Protein AF-A0A821W6Z2-F1 (afdb_monomer_lite)

Secondary structure (DSSP, 8-state):
-HHHHHHHHHHHHHHHHS-HHHHHHHHHHHHHHHTHHHHHHHHHHHHHHHHHHHHTT---TT-BSSSSSBHHHHHHHHHHHHHHHHHHHT--B-HHHHHHHHIIIII-TT--HHHHHHHHHHHHHTGGGB-HHHHHHHHHHTGGG--GGGG-TTGGGG---

Sequence (161 aa):
VPAIKHLHELLLHDATNTVKFFKADLISLVVNKHDVISVLIQSLSTYQLDVWNKTHGHVTIETSVDDRFTYEESIKIHLDLLSLLLKKGCFYLVLKRSEELWDLLITNEKASFLNRELGFTWFITCVEDVNRDSQIALFEKRISKLDLINLSPKGSNYRLN

Foldseek 3Di:
DVVLLVVLVVLVVVVVPDDLPVQLVVLLCCCVVPVVLVVLLVVLLVVLVQQCVVCVLPADQQRDDPVPDGNLRSLVSSLSSSLSSLVSNVAADELVSLVSLCCRQDVPPSHDLSSNVVSVVSCVVCVVSHDPVSSVCCCVPPVVPDPVCVNDPVSVVPPDD

Structure (mmCIF, N/CA/C/O backbone):
data_AF-A0A821W6Z2-F1
#
_entry.id   AF-A0A821W6Z2-F1
#
loop_
_atom_site.group_PDB
_atom_site.id
_atom_site.type_symbol
_atom_site.label_atom_id
_atom_site.label_alt_id
_atom_site.label_comp_id
_atom_site.label_asym_id
_atom_site.label_entity_id
_atom_site.label_seq_id
_atom_site.pdbx_PDB_ins_code
_atom_site.Cartn_x
_atom_site.Cartn_y
_atom_site.Cartn_z
_atom_site.occupancy
_atom_site.B_iso_or_equiv
_atom_site.auth_seq_id
_atom_site.auth_comp_id
_atom_site.auth_asym_id
_atom_site.auth_atom_id
_atom_site.pdbx_PDB_model_num
ATOM 1 N N . VAL A 1 1 ? -1.254 -14.423 -4.790 1.00 78.31 1 VAL A N 1
ATOM 2 C CA . VAL A 1 1 ? -2.358 -13.619 -5.376 1.00 78.31 1 VAL A CA 1
ATOM 3 C C . VAL A 1 1 ? -3.714 -14.342 -5.373 1.00 78.31 1 VAL A C 1
ATOM 5 O O . VAL A 1 1 ? -4.652 -13.754 -4.846 1.00 78.31 1 VAL A O 1
ATOM 8 N N . PRO A 1 2 ? -3.864 -15.606 -5.832 1.00 81.38 2 PRO A N 1
ATOM 9 C CA . PRO A 1 2 ? -5.183 -16.262 -5.910 1.00 81.38 2 PRO A CA 1
ATOM 10 C C . PRO A 1 2 ? -5.954 -16.342 -4.582 1.00 81.38 2 PRO A C 1
ATOM 12 O O . PRO A 1 2 ? -7.133 -16.009 -4.539 1.00 81.38 2 PRO A O 1
ATOM 15 N N . ALA A 1 3 ? -5.287 -16.710 -3.482 1.00 81.25 3 ALA A N 1
ATOM 16 C CA . ALA A 1 3 ? -5.912 -16.765 -2.155 1.00 81.25 3 ALA A CA 1
ATOM 17 C C . ALA A 1 3 ? -6.387 -15.386 -1.656 1.00 81.25 3 ALA A C 1
ATOM 19 O O . ALA A 1 3 ? -7.415 -15.286 -0.997 1.00 81.25 3 ALA A O 1
ATOM 20 N N . ILE A 1 4 ? -5.664 -14.320 -2.012 1.00 81.50 4 ILE A N 1
ATOM 21 C CA . ILE A 1 4 ? -5.985 -12.935 -1.635 1.00 81.50 4 ILE A CA 1
ATOM 22 C C . ILE A 1 4 ? -7.204 -12.454 -2.414 1.00 81.50 4 ILE A C 1
ATOM 24 O O . ILE A 1 4 ? -8.129 -11.909 -1.820 1.00 81.50 4 ILE A O 1
ATOM 28 N N . LYS A 1 5 ? -7.246 -12.729 -3.723 1.00 80.81 5 LYS A N 1
ATOM 29 C CA . LYS A 1 5 ? -8.424 -12.457 -4.550 1.00 80.81 5 LYS A CA 1
ATOM 30 C C . LYS A 1 5 ? -9.647 -13.220 -4.042 1.00 80.81 5 LYS A C 1
ATOM 32 O O . LYS A 1 5 ? -10.700 -12.620 -3.877 1.00 80.81 5 LYS A O 1
ATOM 37 N N . HIS A 1 6 ? -9.495 -14.504 -3.724 1.00 81.31 6 HIS A N 1
ATOM 38 C CA . HIS A 1 6 ? -10.593 -15.309 -3.195 1.00 81.31 6 HIS A CA 1
ATOM 39 C C . HIS A 1 6 ? -11.104 -14.778 -1.850 1.00 81.31 6 HIS A C 1
ATOM 41 O O . HIS A 1 6 ? -12.308 -14.656 -1.651 1.00 81.31 6 HIS A O 1
ATOM 47 N N . LEU A 1 7 ? -10.200 -14.392 -0.943 1.00 80.75 7 LEU A N 1
ATOM 48 C CA . LEU A 1 7 ? -10.569 -13.754 0.319 1.00 80.75 7 LEU A CA 1
ATOM 49 C C . LEU A 1 7 ? -11.308 -12.427 0.088 1.00 80.75 7 LEU A C 1
ATOM 51 O O . LEU A 1 7 ? -12.327 -12.175 0.726 1.00 80.75 7 LEU A O 1
ATOM 55 N N . HIS A 1 8 ? -10.829 -11.598 -0.840 1.00 80.94 8 HIS A N 1
ATOM 56 C CA . HIS A 1 8 ? -11.492 -10.353 -1.222 1.00 80.94 8 HIS A CA 1
ATOM 57 C C . HIS A 1 8 ? -12.910 -10.598 -1.758 1.00 80.94 8 HIS A C 1
ATOM 59 O O . HIS A 1 8 ? -13.860 -9.968 -1.297 1.00 80.94 8 HIS A O 1
ATOM 65 N N . GLU A 1 9 ? -13.073 -11.559 -2.668 1.00 81.31 9 GLU A N 1
ATOM 66 C CA . GLU A 1 9 ? -14.367 -11.942 -3.242 1.00 81.31 9 GLU A CA 1
ATOM 67 C C . GLU A 1 9 ? -15.327 -12.515 -2.194 1.00 81.31 9 GLU A C 1
ATOM 69 O O . GLU A 1 9 ? -16.492 -12.125 -2.175 1.00 81.31 9 GLU A O 1
ATOM 74 N N . LEU A 1 10 ? -14.853 -13.368 -1.280 1.00 78.75 10 LEU A N 1
ATOM 75 C CA . LEU A 1 10 ? -15.658 -13.882 -0.167 1.00 78.75 10 LEU A CA 1
ATOM 76 C C . LEU A 1 10 ? -16.151 -12.745 0.733 1.00 78.75 10 LEU A C 1
ATOM 78 O O . LEU A 1 10 ? -17.343 -12.651 1.019 1.00 78.75 10 LEU A O 1
ATOM 82 N N . LEU A 1 11 ? -15.261 -11.828 1.123 1.00 76.06 11 LEU A N 1
ATOM 83 C CA . LEU A 1 11 ? -15.618 -10.686 1.968 1.00 76.06 11 LEU A CA 1
ATOM 84 C C . LEU A 1 11 ? -16.560 -9.698 1.260 1.00 76.06 11 LEU A C 1
ATOM 86 O O . LEU A 1 11 ? -17.335 -9.000 1.927 1.00 76.06 11 LEU A O 1
ATOM 90 N N . LEU A 1 12 ? -16.505 -9.602 -0.071 1.00 73.69 12 LEU A N 1
ATOM 91 C CA . LEU A 1 12 ? -17.454 -8.835 -0.881 1.00 73.69 12 LEU A CA 1
ATOM 92 C C . LEU A 1 12 ? -18.808 -9.541 -1.009 1.00 73.69 12 LEU A C 1
ATOM 94 O O . LEU A 1 12 ? -19.832 -8.897 -0.796 1.00 73.69 12 LEU A O 1
ATOM 98 N N . HIS A 1 13 ? -18.830 -10.839 -1.314 1.00 67.44 13 HIS A N 1
ATOM 99 C CA . HIS A 1 13 ? -20.058 -11.611 -1.507 1.00 67.44 13 HIS A CA 1
ATOM 100 C C . HIS A 1 13 ? -20.833 -11.792 -0.200 1.00 67.44 13 HIS A C 1
ATOM 102 O O . HIS A 1 13 ? -22.048 -11.617 -0.170 1.00 67.44 13 HIS A O 1
ATOM 108 N N . ASP A 1 14 ? -20.151 -12.028 0.921 1.00 58.47 14 ASP A N 1
ATOM 109 C CA . ASP A 1 14 ? -20.821 -12.068 2.220 1.00 58.47 14 ASP A CA 1
ATOM 110 C C . ASP A 1 14 ? -21.476 -10.728 2.553 1.00 58.47 14 ASP A C 1
ATOM 112 O O . ASP A 1 14 ? -22.477 -10.706 3.267 1.00 58.47 14 ASP A O 1
ATOM 116 N N . ALA A 1 15 ? -20.997 -9.600 2.007 1.00 52.91 15 ALA A N 1
ATOM 117 C CA . ALA A 1 15 ? -21.549 -8.269 2.261 1.00 52.91 15 ALA A CA 1
ATOM 118 C C . ALA A 1 15 ? -23.050 -8.165 1.954 1.00 52.91 15 ALA A C 1
ATOM 120 O O . ALA A 1 15 ? -23.741 -7.444 2.677 1.00 52.91 15 ALA A O 1
ATOM 121 N N . THR A 1 16 ? -23.552 -8.913 0.970 1.00 56.38 16 THR A N 1
ATOM 122 C CA . THR A 1 16 ? -24.943 -8.837 0.508 1.00 56.38 16 THR A CA 1
ATOM 123 C C . THR A 1 16 ? -25.918 -9.707 1.312 1.00 56.38 16 THR A C 1
ATOM 125 O O . THR A 1 16 ? -27.103 -9.392 1.311 1.00 56.38 16 THR A O 1
ATOM 128 N N . ASN A 1 17 ? -25.459 -10.723 2.066 1.00 52.66 17 ASN A N 1
ATOM 129 C CA . ASN A 1 17 ? -26.344 -11.791 2.579 1.00 52.66 17 ASN A CA 1
ATOM 130 C C . ASN A 1 17 ? -26.361 -12.042 4.110 1.00 52.66 17 ASN A C 1
ATOM 132 O O . ASN A 1 17 ? -26.988 -12.996 4.562 1.00 52.66 17 ASN A O 1
ATOM 136 N N . THR A 1 18 ? -25.743 -11.203 4.952 1.00 52.12 18 THR A N 1
ATOM 137 C CA . THR A 1 18 ? -25.690 -11.445 6.423 1.00 52.12 18 THR A CA 1
ATOM 138 C C . THR A 1 18 ? -25.798 -10.179 7.280 1.00 52.12 18 THR A C 1
ATOM 140 O O . THR A 1 18 ? -25.333 -9.104 6.892 1.00 52.12 18 THR A O 1
ATOM 143 N N . VAL A 1 19 ? -26.398 -10.322 8.468 1.00 56.31 19 VAL A N 1
ATOM 144 C CA . VAL A 1 19 ? -26.639 -9.277 9.483 1.00 56.31 19 VAL A CA 1
ATOM 145 C C . VAL A 1 19 ? -25.358 -8.480 9.772 1.00 56.31 19 VAL A C 1
ATOM 147 O O . VAL A 1 19 ? -24.349 -9.044 10.188 1.00 56.31 19 VAL A O 1
ATOM 150 N N . LYS A 1 20 ? -25.397 -7.155 9.557 1.00 57.06 20 LYS A N 1
ATOM 151 C CA . LYS A 1 20 ? -24.234 -6.241 9.621 1.00 57.06 20 LYS A CA 1
ATOM 152 C C . LYS A 1 20 ? -23.416 -6.331 10.921 1.00 57.06 20 LYS A C 1
ATOM 154 O O . LYS A 1 20 ? -22.206 -6.142 10.867 1.00 57.06 20 LYS A O 1
ATOM 159 N N . PHE A 1 21 ? -24.054 -6.638 12.053 1.00 52.50 21 PHE A N 1
ATOM 160 C CA . PHE A 1 21 ? -23.423 -6.648 13.379 1.00 52.50 21 PHE A CA 1
ATOM 161 C C . PHE A 1 21 ? -22.346 -7.741 13.529 1.00 52.50 21 PHE A C 1
ATOM 163 O O . PHE A 1 21 ? -21.231 -7.448 13.935 1.00 52.50 21 PHE A O 1
ATOM 170 N N . PHE A 1 22 ? -22.608 -8.970 13.070 1.00 58.75 22 PHE A N 1
ATOM 171 C CA . PHE A 1 22 ? -21.640 -10.075 13.171 1.00 58.75 22 PHE A CA 1
ATOM 172 C C . PHE A 1 22 ? -20.416 -9.920 12.251 1.00 58.75 22 PHE A C 1
ATOM 174 O O . PHE A 1 22 ? -19.369 -10.512 12.499 1.00 58.75 22 PHE A O 1
ATOM 181 N N . LYS A 1 23 ? -20.530 -9.127 11.178 1.00 61.78 23 LYS A N 1
ATOM 182 C CA . LYS A 1 23 ? -19.457 -8.948 10.186 1.00 61.78 23 LYS A CA 1
ATOM 183 C C . LYS A 1 23 ? -18.331 -8.057 10.682 1.00 61.78 23 LYS A C 1
ATOM 185 O O . LYS A 1 23 ? -17.169 -8.392 10.464 1.00 61.78 23 LYS A O 1
ATOM 190 N N . ALA A 1 24 ? -18.678 -6.938 11.316 1.00 63.19 24 ALA A N 1
ATOM 191 C CA . ALA A 1 24 ? -17.690 -6.038 11.900 1.00 63.19 24 ALA A CA 1
ATOM 192 C C . ALA A 1 24 ? -16.883 -6.776 12.975 1.00 63.19 24 ALA A C 1
ATOM 194 O O . ALA A 1 24 ? -15.660 -6.702 12.970 1.00 63.19 24 ALA A O 1
ATOM 195 N N . ASP A 1 25 ? -17.549 -7.593 13.797 1.00 68.38 25 ASP A N 1
ATOM 196 C CA . ASP A 1 25 ? -16.899 -8.411 14.822 1.00 68.38 25 ASP A CA 1
ATOM 197 C C . ASP A 1 25 ? -15.997 -9.502 14.232 1.00 68.38 25 ASP A C 1
ATOM 199 O O . ASP A 1 25 ? -14.906 -9.729 14.748 1.00 68.38 25 ASP A O 1
ATOM 203 N N . LEU A 1 26 ? -16.394 -10.156 13.134 1.00 68.62 26 LEU A N 1
ATOM 204 C CA . LEU A 1 26 ? -15.581 -11.201 12.504 1.00 68.62 26 LEU A CA 1
ATOM 205 C C . LEU A 1 26 ? -14.360 -10.629 11.777 1.00 68.62 26 LEU A C 1
ATOM 207 O O . LEU A 1 26 ? -13.254 -11.136 11.948 1.00 68.62 26 LEU A O 1
ATOM 211 N N . ILE A 1 27 ? -14.529 -9.546 11.013 1.00 70.94 27 ILE A N 1
ATOM 212 C CA . ILE A 1 27 ? -13.401 -8.831 10.400 1.00 70.94 27 ILE A CA 1
ATOM 213 C C . ILE A 1 27 ? -12.501 -8.271 11.498 1.00 70.94 27 ILE A C 1
ATOM 215 O O . ILE A 1 27 ? -11.280 -8.376 11.398 1.00 70.94 27 ILE A O 1
ATOM 219 N N . SER A 1 28 ? -13.091 -7.761 12.581 1.00 70.06 28 SER A N 1
ATOM 220 C CA . SER A 1 28 ? -12.336 -7.266 13.721 1.00 70.06 28 SER A CA 1
ATOM 221 C C . SER A 1 28 ? -11.513 -8.351 14.400 1.00 70.06 28 SER A C 1
ATOM 223 O O . SER A 1 28 ? -10.323 -8.170 14.658 1.00 70.06 28 SER A O 1
ATOM 225 N N . LEU A 1 29 ? -12.112 -9.521 14.608 1.00 68.56 29 LEU A N 1
ATOM 226 C CA . LEU A 1 29 ? -11.450 -10.697 15.150 1.00 68.56 29 LEU A CA 1
ATOM 227 C C . LEU A 1 29 ? -10.288 -11.148 14.261 1.00 68.56 29 LEU A C 1
ATOM 229 O O . LEU A 1 29 ? -9.200 -11.414 14.766 1.00 68.56 29 LEU A O 1
ATOM 233 N N . VAL A 1 30 ? -10.515 -11.215 12.949 1.00 67.69 30 VAL A N 1
ATOM 234 C CA . VAL A 1 30 ? -9.530 -11.669 11.964 1.00 67.69 30 VAL A CA 1
ATOM 235 C C . VAL A 1 30 ? -8.357 -10.694 11.875 1.00 67.69 30 VAL A C 1
ATOM 237 O O . VAL A 1 30 ? -7.208 -11.116 11.986 1.00 67.69 30 VAL A O 1
ATOM 240 N N . VAL A 1 31 ? -8.619 -9.392 11.759 1.00 69.19 31 VAL A N 1
ATOM 241 C CA . VAL A 1 31 ? -7.569 -8.368 11.670 1.00 69.19 31 VAL A CA 1
ATOM 242 C C . VAL A 1 31 ? -6.772 -8.269 12.974 1.00 69.19 31 VAL A C 1
ATOM 244 O O . VAL A 1 31 ? -5.543 -8.282 12.920 1.00 69.19 31 VAL A O 1
ATOM 247 N N . ASN A 1 32 ? -7.438 -8.234 14.136 1.00 68.75 32 ASN A N 1
ATOM 248 C CA . ASN A 1 32 ? -6.765 -8.035 15.425 1.00 68.75 32 ASN A CA 1
ATOM 249 C C . ASN A 1 32 ? -6.034 -9.281 15.937 1.00 68.75 32 ASN A C 1
ATOM 251 O O . ASN A 1 32 ? -4.948 -9.152 16.497 1.00 68.75 32 ASN A O 1
ATOM 255 N N . LYS A 1 33 ? -6.602 -10.488 15.789 1.00 62.44 33 LYS A N 1
ATOM 256 C CA . LYS A 1 33 ? -5.958 -11.708 16.313 1.00 62.44 33 LYS A CA 1
ATOM 257 C C . LYS A 1 33 ? -4.853 -12.246 15.415 1.00 62.44 33 LYS A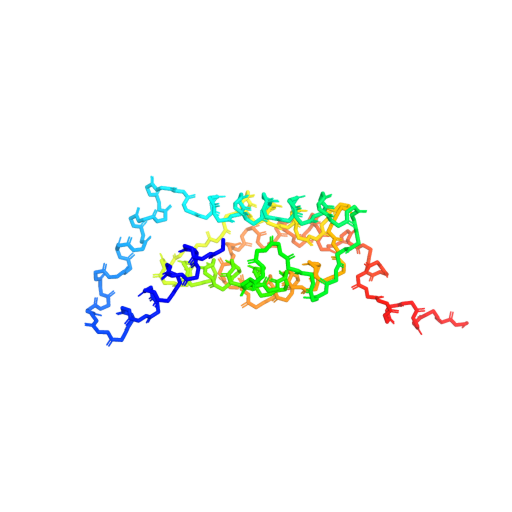 C 1
ATOM 259 O O . LYS A 1 33 ? -3.976 -12.943 15.916 1.00 62.44 33 LYS A O 1
ATOM 264 N N . HIS A 1 34 ? -4.899 -11.955 14.115 1.00 64.50 34 HIS A N 1
ATOM 265 C CA . HIS A 1 34 ? -3.992 -12.565 13.141 1.00 64.50 34 HIS A CA 1
ATOM 266 C C . HIS A 1 34 ? -3.105 -11.563 12.397 1.00 64.50 34 HIS A C 1
ATOM 268 O O . HIS A 1 34 ? -2.390 -11.972 11.488 1.00 64.50 34 HIS A O 1
ATOM 274 N N . ASP A 1 35 ? -3.131 -10.278 12.779 1.00 82.06 35 ASP A N 1
ATOM 275 C CA . ASP A 1 35 ? -2.289 -9.220 12.199 1.00 82.06 35 ASP A CA 1
ATOM 276 C C . ASP A 1 35 ? -2.328 -9.235 10.658 1.00 82.06 35 ASP A C 1
ATOM 278 O O . ASP A 1 35 ? -1.319 -9.137 9.960 1.00 82.06 35 ASP A O 1
ATOM 282 N N . VAL A 1 36 ? -3.533 -9.418 10.109 1.00 84.75 36 VAL A N 1
ATOM 283 C CA . VAL A 1 36 ? -3.749 -9.701 8.678 1.00 84.75 36 VAL A CA 1
ATOM 284 C C . VAL A 1 36 ? -3.228 -8.577 7.788 1.00 84.75 36 VAL A C 1
ATOM 286 O O . VAL A 1 36 ? -2.730 -8.841 6.698 1.00 84.75 36 VAL A O 1
ATOM 289 N N . ILE A 1 37 ? -3.269 -7.332 8.268 1.00 88.94 37 ILE A N 1
ATOM 290 C CA . ILE A 1 37 ? -2.695 -6.176 7.569 1.00 88.94 37 ILE A CA 1
ATOM 291 C C . ILE A 1 37 ? -1.191 -6.380 7.333 1.00 88.94 37 ILE A C 1
ATOM 293 O O . ILE A 1 37 ? -0.719 -6.189 6.215 1.00 88.94 37 ILE A O 1
ATOM 297 N N . SER A 1 38 ? -0.451 -6.833 8.349 1.00 90.19 38 SER A N 1
ATOM 298 C CA . SER A 1 38 ? 0.974 -7.180 8.234 1.00 90.19 38 SER A CA 1
ATOM 299 C C . SER A 1 38 ? 1.211 -8.240 7.173 1.00 90.19 38 SER A C 1
ATOM 301 O O . SER A 1 38 ? 2.066 -8.086 6.306 1.00 90.19 38 SER A O 1
ATOM 303 N N . VAL A 1 39 ? 0.417 -9.312 7.226 1.00 91.31 39 VAL A N 1
ATOM 304 C CA . VAL A 1 39 ? 0.535 -10.444 6.306 1.00 91.31 39 VAL A CA 1
ATOM 305 C C . VAL A 1 39 ? 0.261 -10.003 4.869 1.00 91.31 39 VAL A C 1
ATOM 307 O O . VAL A 1 39 ? 0.958 -10.442 3.958 1.00 91.31 39 VAL A O 1
ATOM 310 N N . LEU A 1 40 ? -0.701 -9.103 4.651 1.00 92.44 40 LEU A N 1
ATOM 311 C CA . LEU A 1 40 ? -0.993 -8.552 3.327 1.00 92.44 40 LEU A CA 1
ATOM 312 C C . LEU A 1 40 ? 0.140 -7.678 2.792 1.00 92.44 40 LEU A C 1
ATOM 314 O O . LEU A 1 40 ? 0.536 -7.857 1.640 1.00 92.44 40 LEU A O 1
ATOM 318 N N . ILE A 1 41 ? 0.692 -6.783 3.617 1.00 93.94 41 ILE A N 1
ATOM 319 C CA . ILE A 1 41 ? 1.842 -5.948 3.234 1.00 93.94 41 ILE A CA 1
ATOM 320 C C . ILE A 1 41 ? 3.053 -6.839 2.918 1.00 93.94 41 ILE A C 1
ATOM 322 O O . ILE A 1 41 ? 3.707 -6.660 1.890 1.00 93.94 41 ILE A O 1
ATOM 326 N N . GLN A 1 42 ? 3.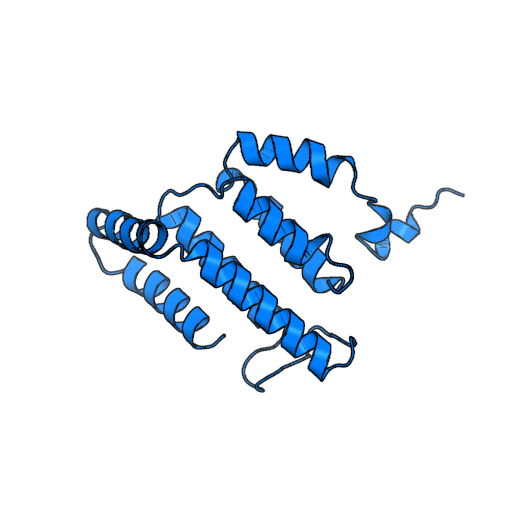318 -7.849 3.750 1.00 93.94 42 GLN A N 1
ATOM 327 C CA . GLN A 1 42 ? 4.421 -8.784 3.542 1.00 93.94 42 GLN A CA 1
ATOM 328 C C . GLN A 1 42 ? 4.227 -9.633 2.281 1.00 93.94 42 GLN A C 1
ATOM 330 O O . GLN A 1 42 ? 5.173 -9.813 1.519 1.00 93.94 42 GLN A O 1
ATOM 335 N N . SER A 1 43 ? 3.009 -10.120 2.029 1.00 93.38 43 SER A N 1
ATOM 336 C CA . SER A 1 43 ? 2.671 -10.852 0.804 1.00 93.38 43 SER A CA 1
ATOM 337 C C . SER A 1 43 ? 2.917 -10.001 -0.441 1.00 93.38 43 SER A C 1
ATOM 339 O O . SER A 1 43 ? 3.513 -10.483 -1.404 1.00 93.38 43 SER A O 1
ATOM 341 N N . LEU A 1 44 ? 2.501 -8.731 -0.416 1.00 93.62 44 LEU A N 1
ATOM 342 C CA . LEU A 1 44 ? 2.752 -7.800 -1.512 1.00 93.62 44 LEU A CA 1
ATOM 343 C C . LEU A 1 44 ? 4.256 -7.589 -1.722 1.00 93.62 44 LEU A C 1
ATOM 345 O O . LEU A 1 44 ? 4.730 -7.665 -2.852 1.00 93.62 44 LEU A O 1
ATOM 349 N N . SER A 1 45 ? 5.010 -7.394 -0.638 1.00 93.69 45 SER A N 1
ATOM 350 C CA . SER A 1 45 ? 6.467 -7.229 -0.677 1.00 93.69 45 SER A CA 1
ATOM 351 C C . SER A 1 45 ? 7.183 -8.430 -1.290 1.00 93.69 45 SER A C 1
ATOM 353 O O . SER A 1 45 ? 7.986 -8.276 -2.212 1.00 93.69 45 SER A O 1
ATOM 355 N N . THR A 1 46 ? 6.836 -9.641 -0.849 1.00 92.06 46 THR A N 1
ATOM 356 C CA . THR A 1 46 ? 7.376 -10.881 -1.415 1.00 92.06 46 THR A CA 1
ATOM 357 C C . THR A 1 46 ? 7.036 -11.003 -2.898 1.00 92.06 46 THR A C 1
ATOM 359 O O . THR A 1 46 ? 7.924 -11.279 -3.699 1.00 92.06 46 THR A O 1
ATOM 362 N N . TYR A 1 47 ? 5.789 -10.718 -3.286 1.00 90.44 47 TYR A N 1
ATOM 363 C CA . TYR A 1 47 ? 5.390 -10.752 -4.692 1.00 90.44 47 TYR A CA 1
ATOM 364 C C . TYR A 1 47 ? 6.203 -9.769 -5.545 1.00 90.44 47 TYR A C 1
ATOM 366 O O . TYR A 1 47 ? 6.730 -10.152 -6.584 1.00 90.44 47 TYR A O 1
ATOM 374 N N . GLN A 1 48 ? 6.361 -8.518 -5.103 1.00 90.56 48 GLN A N 1
ATOM 375 C CA . GLN A 1 48 ? 7.147 -7.521 -5.835 1.00 90.56 48 GLN A CA 1
ATOM 376 C C . GLN A 1 48 ? 8.616 -7.927 -5.979 1.00 90.56 48 GLN A C 1
ATOM 378 O O . GLN A 1 48 ? 9.199 -7.741 -7.048 1.00 90.56 48 GLN A O 1
ATOM 383 N N . LEU A 1 49 ? 9.205 -8.516 -4.936 1.00 90.12 49 LEU A N 1
ATOM 384 C CA . LEU A 1 49 ? 10.572 -9.025 -4.982 1.00 90.12 49 LEU A CA 1
ATOM 385 C C . LEU A 1 49 ? 10.716 -10.195 -5.967 1.00 90.12 49 LEU A C 1
ATOM 387 O O . LEU A 1 49 ? 11.680 -10.227 -6.731 1.00 90.12 49 LEU A O 1
ATOM 391 N N . ASP A 1 50 ? 9.758 -11.120 -5.992 1.00 89.44 50 ASP A N 1
ATOM 392 C CA . ASP A 1 50 ? 9.758 -12.246 -6.930 1.00 89.44 50 ASP A CA 1
ATOM 393 C C . ASP A 1 50 ? 9.655 -11.769 -8.381 1.00 89.44 50 ASP A C 1
ATOM 395 O O . ASP A 1 50 ? 10.398 -12.245 -9.243 1.00 89.44 50 ASP A O 1
ATOM 399 N N . VAL A 1 51 ? 8.776 -10.797 -8.652 1.00 88.94 51 VAL A N 1
ATOM 400 C CA . VAL A 1 51 ? 8.643 -10.175 -9.978 1.00 88.94 51 VAL A CA 1
ATOM 401 C C . VAL A 1 51 ? 9.960 -9.517 -10.370 1.00 88.94 51 VAL A C 1
ATOM 403 O O . VAL A 1 51 ? 10.485 -9.800 -11.444 1.00 88.94 51 VAL A O 1
ATOM 406 N N . TRP A 1 52 ? 10.516 -8.682 -9.486 1.00 88.81 52 TRP A N 1
ATOM 407 C CA . TRP A 1 52 ? 11.774 -7.973 -9.710 1.00 88.81 52 TRP A CA 1
ATOM 408 C C . TRP A 1 52 ? 12.917 -8.930 -10.049 1.00 88.81 52 TRP A C 1
ATOM 410 O O . TRP A 1 52 ? 13.667 -8.694 -10.996 1.00 88.81 52 TRP A O 1
ATOM 420 N N . ASN A 1 53 ? 13.045 -10.022 -9.293 1.00 89.81 53 ASN A N 1
ATOM 421 C CA . ASN A 1 53 ? 14.084 -11.022 -9.511 1.00 89.81 53 ASN A CA 1
ATOM 422 C C . ASN A 1 53 ? 13.885 -11.762 -10.841 1.00 89.81 53 ASN A C 1
ATOM 424 O O . ASN A 1 53 ? 14.853 -11.965 -11.568 1.00 89.81 53 ASN A O 1
ATOM 428 N N . LYS A 1 54 ? 12.645 -12.126 -11.198 1.00 87.75 54 LYS A N 1
ATOM 429 C CA . LYS A 1 54 ? 12.335 -12.804 -12.469 1.00 87.75 54 LYS A CA 1
ATOM 430 C C . LYS A 1 54 ? 12.596 -11.919 -13.688 1.00 87.75 54 LYS A C 1
ATOM 432 O O . LYS A 1 54 ? 13.104 -12.399 -14.699 1.00 87.75 54 LYS A O 1
ATOM 437 N N . THR A 1 55 ? 12.268 -10.633 -13.600 1.00 87.69 55 THR A N 1
ATOM 438 C CA . THR A 1 55 ? 12.440 -9.677 -14.705 1.00 87.69 55 THR A CA 1
ATOM 439 C C . THR A 1 55 ? 13.788 -8.970 -14.705 1.00 87.69 55 THR A C 1
ATOM 441 O O . THR A 1 55 ? 14.028 -8.130 -15.569 1.00 87.69 55 THR A O 1
ATOM 444 N N . HIS A 1 56 ? 14.669 -9.279 -13.750 1.00 87.25 56 HIS A N 1
ATOM 445 C CA . HIS A 1 56 ? 15.938 -8.575 -13.554 1.00 87.25 56 HIS A CA 1
ATOM 446 C C . HIS A 1 56 ? 15.752 -7.046 -13.452 1.00 87.25 56 HIS A C 1
ATOM 448 O O . HIS A 1 56 ? 16.559 -6.272 -13.959 1.00 87.25 56 HIS A O 1
ATOM 454 N N . GLY A 1 57 ? 14.660 -6.608 -12.818 1.00 84.38 57 GLY A N 1
ATOM 455 C CA . GLY A 1 57 ? 14.294 -5.197 -12.663 1.00 84.38 57 GLY A CA 1
ATOM 456 C C . GLY A 1 57 ? 13.469 -4.594 -13.806 1.00 84.38 57 GLY A C 1
ATOM 457 O O . GLY A 1 57 ? 12.973 -3.476 -13.669 1.00 84.38 57 GLY A O 1
ATOM 458 N N . HIS A 1 58 ? 13.238 -5.317 -14.906 1.00 84.38 58 HIS A N 1
ATOM 459 C CA . HIS A 1 58 ? 12.421 -4.848 -16.031 1.00 84.38 58 HIS A CA 1
ATOM 460 C C . HIS A 1 58 ? 10.928 -5.136 -15.820 1.00 84.38 58 HIS A C 1
ATOM 462 O O . HIS A 1 58 ? 10.327 -5.951 -16.516 1.00 84.38 58 HIS A O 1
ATOM 468 N N . VAL A 1 59 ? 10.319 -4.481 -14.830 1.00 84.69 59 VAL A N 1
ATOM 469 C CA . VAL A 1 59 ? 8.890 -4.645 -14.521 1.00 84.69 59 VAL A CA 1
ATOM 470 C C . VAL A 1 59 ? 8.032 -3.694 -15.360 1.00 84.69 59 VAL A C 1
ATOM 472 O O . VAL A 1 59 ? 8.162 -2.474 -15.262 1.00 84.69 59 VAL A O 1
ATOM 475 N N . THR A 1 60 ? 7.117 -4.255 -16.146 1.00 81.88 60 THR A N 1
ATOM 476 C CA . THR A 1 60 ? 6.089 -3.542 -16.923 1.00 81.88 60 THR A CA 1
ATOM 477 C C . THR A 1 60 ? 4.686 -3.844 -16.389 1.00 81.88 60 THR A C 1
ATOM 479 O O . THR A 1 60 ? 4.496 -4.779 -15.611 1.00 81.88 60 THR A O 1
ATOM 482 N N . ILE A 1 61 ? 3.680 -3.081 -16.829 1.00 78.75 61 ILE A N 1
ATOM 483 C CA . ILE A 1 61 ? 2.272 -3.324 -16.464 1.00 78.75 61 ILE A CA 1
ATOM 484 C C . ILE A 1 61 ? 1.779 -4.718 -16.891 1.00 78.75 61 ILE A C 1
ATOM 486 O O . ILE A 1 61 ? 0.974 -5.318 -16.190 1.00 78.75 61 ILE A O 1
ATOM 490 N N . GLU A 1 62 ? 2.310 -5.260 -17.991 1.00 80.31 62 GLU A N 1
ATOM 491 C CA . GLU A 1 62 ? 1.932 -6.568 -18.552 1.00 80.31 62 GLU A CA 1
ATOM 492 C C . GLU A 1 62 ? 2.739 -7.731 -17.958 1.00 80.31 62 GLU A C 1
ATOM 494 O O . GLU A 1 62 ? 2.481 -8.893 -18.260 1.00 80.31 62 GLU A O 1
ATOM 499 N N . THR A 1 63 ? 3.728 -7.439 -17.109 1.00 84.75 63 THR A N 1
ATOM 500 C CA . THR A 1 63 ? 4.561 -8.473 -16.489 1.00 84.75 63 THR A CA 1
ATOM 501 C C . THR A 1 63 ? 3.687 -9.396 -15.643 1.00 84.75 63 THR A C 1
ATOM 503 O O . THR A 1 63 ? 3.009 -8.927 -14.732 1.00 84.75 63 THR A O 1
ATOM 506 N N . SER A 1 64 ? 3.723 -10.704 -15.895 1.00 78.69 64 SER A N 1
ATOM 507 C CA . SER A 1 64 ? 3.056 -11.715 -15.066 1.00 78.69 64 SER A CA 1
ATOM 508 C C . SER A 1 64 ? 4.068 -12.710 -14.497 1.00 78.69 64 SER A C 1
ATOM 510 O O . SER A 1 64 ? 5.092 -13.003 -15.111 1.00 78.69 64 SER A O 1
ATOM 512 N N . VAL A 1 65 ? 3.803 -13.206 -13.287 1.00 70.06 65 VAL A N 1
ATOM 513 C CA . VAL A 1 65 ? 4.662 -14.168 -12.568 1.00 70.06 65 VAL A CA 1
ATOM 514 C C . VAL A 1 65 ? 4.141 -15.597 -12.685 1.00 70.06 65 VAL A C 1
ATOM 516 O O . VAL A 1 65 ? 4.935 -16.535 -12.556 1.00 70.06 65 VAL A O 1
ATOM 519 N N . ASP A 1 66 ? 2.829 -15.749 -12.874 1.00 73.06 66 ASP A N 1
ATOM 520 C CA . ASP A 1 66 ? 2.088 -17.012 -12.835 1.00 73.06 66 ASP A CA 1
ATOM 521 C C . ASP A 1 66 ? 1.073 -17.171 -13.987 1.00 73.06 66 ASP A C 1
ATOM 523 O O . ASP A 1 66 ? 0.252 -18.088 -13.935 1.00 73.06 66 ASP A O 1
ATOM 527 N N . ASP A 1 67 ? 1.122 -16.290 -14.995 1.00 74.75 67 ASP A N 1
ATOM 528 C CA . ASP A 1 67 ? 0.214 -16.187 -16.154 1.00 74.75 67 ASP A CA 1
ATOM 529 C C . ASP A 1 67 ? -1.274 -16.002 -15.804 1.00 74.75 67 ASP A C 1
ATOM 531 O O . ASP A 1 67 ? -2.150 -16.142 -16.659 1.00 74.75 67 ASP A O 1
ATOM 535 N N . ARG A 1 68 ? -1.593 -15.692 -14.541 1.00 82.06 68 ARG A N 1
ATOM 536 C CA . ARG A 1 68 ? -2.982 -15.541 -14.069 1.00 82.06 68 ARG A CA 1
ATOM 537 C C . ARG A 1 68 ? -3.356 -14.105 -13.780 1.00 82.06 68 ARG A C 1
ATOM 539 O O . ARG A 1 68 ? -4.518 -13.745 -13.945 1.00 82.06 68 ARG A O 1
ATOM 546 N N . PHE A 1 69 ? -2.394 -13.325 -13.303 1.00 84.88 69 PHE A N 1
ATOM 547 C CA . PHE A 1 69 ? -2.580 -11.917 -12.986 1.00 84.88 69 PHE A CA 1
ATOM 548 C C . PHE A 1 69 ? -1.405 -11.116 -13.512 1.00 84.88 69 PHE A C 1
ATOM 550 O O . PHE A 1 69 ? -0.250 -11.550 -13.426 1.00 84.88 69 PHE A O 1
ATOM 557 N N . THR A 1 70 ? -1.685 -9.922 -14.015 1.00 90.00 70 THR A N 1
ATOM 558 C CA . THR A 1 70 ? -0.623 -8.960 -14.282 1.00 90.00 70 THR A CA 1
ATOM 559 C C . THR A 1 70 ? -0.043 -8.436 -12.968 1.00 90.00 70 THR A C 1
ATOM 561 O O . THR A 1 70 ? -0.617 -8.567 -11.875 1.00 90.00 70 THR A O 1
ATOM 564 N N . TYR A 1 71 ? 1.139 -7.838 -13.056 1.00 90.31 71 TYR A N 1
ATOM 565 C CA . TYR A 1 71 ? 1.794 -7.181 -11.939 1.00 90.31 71 TYR A CA 1
ATOM 566 C C . TYR A 1 71 ? 0.919 -6.060 -11.363 1.00 90.31 71 TYR A C 1
ATOM 568 O O . TYR A 1 71 ? 0.748 -5.976 -10.146 1.00 90.31 71 TYR A O 1
ATOM 576 N N . GLU A 1 72 ? 0.296 -5.267 -12.237 1.00 91.75 72 GLU A N 1
ATOM 577 C CA . GLU A 1 72 ? -0.638 -4.208 -11.854 1.00 91.75 72 GLU A CA 1
ATOM 578 C C . GLU A 1 72 ? -1.863 -4.755 -11.111 1.00 91.75 72 GLU A C 1
ATOM 580 O O . GLU A 1 72 ? -2.186 -4.291 -10.015 1.00 91.75 72 GLU A O 1
ATOM 585 N N . GLU A 1 73 ? -2.528 -5.763 -11.683 1.00 91.44 73 GLU A N 1
ATOM 586 C CA . GLU A 1 73 ? -3.704 -6.396 -11.080 1.00 91.44 73 GLU A CA 1
ATOM 587 C C . GLU A 1 73 ? -3.376 -6.956 -9.702 1.00 91.44 73 GLU A C 1
ATOM 589 O O . GLU A 1 73 ? -4.146 -6.802 -8.757 1.00 91.44 73 GLU A O 1
ATOM 594 N N . SER A 1 74 ? -2.200 -7.561 -9.564 1.00 90.81 74 SER A N 1
ATOM 595 C CA . SER A 1 74 ? -1.758 -8.128 -8.298 1.00 90.81 74 SER A CA 1
ATOM 596 C C . SER A 1 74 ? -1.610 -7.060 -7.219 1.00 90.81 74 SER A C 1
ATOM 598 O O . SER A 1 74 ? -2.080 -7.278 -6.104 1.00 90.81 74 SER A O 1
ATOM 600 N N . ILE A 1 75 ? -1.019 -5.899 -7.525 1.00 93.44 75 ILE A N 1
ATOM 601 C CA . ILE A 1 75 ? -0.925 -4.785 -6.567 1.00 93.44 75 ILE A CA 1
ATOM 602 C C . ILE A 1 75 ? -2.324 -4.280 -6.206 1.00 93.44 75 ILE A C 1
ATOM 604 O O . ILE A 1 75 ? -2.638 -4.163 -5.020 1.00 93.44 75 ILE A O 1
ATOM 608 N N . LYS A 1 76 ? -3.179 -4.039 -7.209 1.00 93.19 76 LYS A N 1
ATOM 609 C CA . LYS A 1 76 ? -4.554 -3.557 -7.005 1.00 93.19 76 LYS A CA 1
ATOM 610 C C . LYS A 1 76 ? -5.357 -4.487 -6.097 1.00 93.19 76 LYS A C 1
ATOM 612 O O . LYS A 1 76 ? -5.908 -4.022 -5.112 1.00 93.19 76 LYS A O 1
ATOM 617 N N . ILE A 1 77 ? -5.316 -5.801 -6.326 1.00 93.44 77 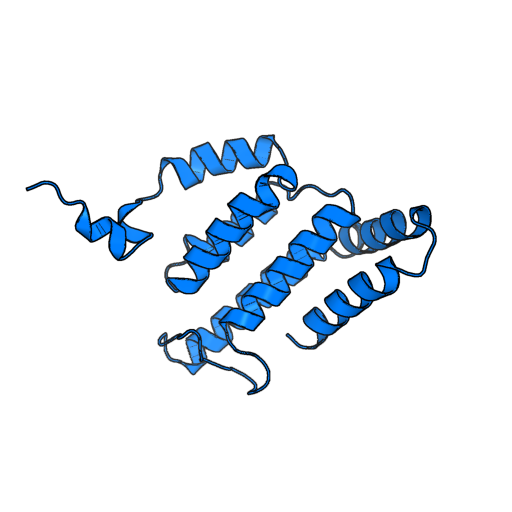ILE A N 1
ATOM 618 C CA . ILE A 1 77 ? -6.016 -6.796 -5.492 1.00 93.44 77 ILE A CA 1
ATOM 619 C C . ILE A 1 77 ? -5.578 -6.723 -4.018 1.00 93.44 77 ILE A C 1
ATOM 621 O O . ILE A 1 77 ? -6.416 -6.847 -3.123 1.00 93.44 77 ILE A O 1
ATOM 625 N N . HIS A 1 78 ? -4.282 -6.529 -3.737 1.00 94.69 78 HIS A N 1
ATOM 626 C CA . HIS A 1 78 ? -3.805 -6.388 -2.353 1.00 94.69 78 HIS A CA 1
ATOM 627 C C . HIS A 1 78 ? -4.313 -5.093 -1.713 1.00 94.69 78 HIS A C 1
ATOM 629 O O . HIS A 1 78 ? -4.764 -5.108 -0.567 1.00 94.69 78 HIS A O 1
ATOM 635 N N . LEU A 1 79 ? -4.236 -3.987 -2.452 1.00 95.19 79 LEU A N 1
ATOM 636 C CA . LEU A 1 79 ? -4.657 -2.668 -1.994 1.00 95.19 79 LEU A CA 1
ATOM 637 C C . LEU A 1 79 ? -6.175 -2.585 -1.780 1.00 95.19 79 LEU A C 1
ATOM 639 O O . LEU A 1 79 ? -6.612 -2.067 -0.754 1.00 95.19 79 LEU A O 1
ATOM 643 N N . ASP A 1 80 ? -6.967 -3.169 -2.677 1.00 93.25 80 ASP A N 1
ATOM 644 C CA . ASP A 1 80 ? -8.427 -3.244 -2.570 1.00 93.25 80 ASP A CA 1
ATOM 645 C C . ASP A 1 80 ? -8.851 -4.058 -1.343 1.00 93.25 80 ASP A C 1
ATOM 647 O O . ASP A 1 80 ? -9.717 -3.633 -0.573 1.00 93.25 80 ASP A O 1
ATOM 651 N N . LEU A 1 81 ? -8.195 -5.199 -1.098 1.00 90.88 81 LEU A N 1
ATOM 652 C CA . LEU A 1 81 ? -8.445 -5.987 0.105 1.00 90.88 81 LEU A CA 1
ATOM 653 C C . LEU A 1 81 ? -8.055 -5.227 1.376 1.00 90.88 81 LEU A C 1
ATOM 655 O O . LEU A 1 81 ? -8.796 -5.274 2.358 1.00 90.88 81 LEU A O 1
ATOM 659 N N . LEU A 1 82 ? -6.928 -4.513 1.368 1.00 92.31 82 LEU A N 1
ATOM 660 C CA . LEU A 1 82 ? -6.528 -3.686 2.502 1.00 92.31 82 LEU A CA 1
ATOM 661 C C . LEU A 1 82 ? -7.581 -2.607 2.794 1.00 92.31 82 LEU A C 1
ATOM 663 O O . LEU A 1 82 ? -8.034 -2.500 3.933 1.00 92.31 82 LEU A O 1
ATOM 667 N N . SER A 1 83 ? -8.036 -1.872 1.775 1.00 90.94 83 SER A N 1
ATOM 668 C CA . SER A 1 83 ? -9.118 -0.889 1.911 1.00 90.94 83 SER A CA 1
ATOM 669 C C . SER A 1 83 ? -10.398 -1.518 2.452 1.00 90.94 83 SER A C 1
ATOM 671 O O . SER A 1 83 ? -11.047 -0.951 3.329 1.00 90.94 83 SER A O 1
ATOM 673 N N . LEU A 1 84 ? -10.770 -2.700 1.952 1.00 86.94 84 LEU A N 1
ATOM 674 C CA . LEU A 1 84 ? -11.964 -3.412 2.396 1.00 86.94 84 LEU A CA 1
ATOM 675 C C . LEU A 1 84 ? -11.889 -3.764 3.886 1.00 86.94 84 LEU A C 1
ATOM 677 O O . LEU A 1 84 ? -12.869 -3.571 4.607 1.00 86.94 84 LEU A O 1
ATOM 681 N N . LEU A 1 85 ? -10.742 -4.275 4.341 1.00 85.19 85 LEU A N 1
ATOM 682 C CA . LEU A 1 85 ? -10.520 -4.655 5.736 1.00 85.19 85 LEU A CA 1
ATOM 683 C C . LEU A 1 85 ? -10.542 -3.443 6.667 1.00 85.19 85 LEU A C 1
ATOM 685 O O . LEU A 1 85 ? -11.172 -3.517 7.722 1.00 85.19 85 LEU A O 1
ATOM 689 N N . LEU A 1 86 ? -9.909 -2.335 6.271 1.00 86.56 86 LEU A N 1
ATOM 690 C CA . LEU A 1 86 ? -9.920 -1.095 7.048 1.00 86.56 86 LEU A CA 1
ATOM 691 C C . LEU A 1 86 ? -11.347 -0.547 7.182 1.00 86.56 86 LEU A C 1
ATOM 693 O O . LEU A 1 86 ? -11.852 -0.402 8.297 1.00 86.56 86 LEU A O 1
ATOM 697 N N . LYS A 1 87 ? -12.049 -0.383 6.053 1.00 84.56 87 LYS A N 1
ATOM 698 C CA . LYS A 1 87 ? -13.416 0.158 6.013 1.00 84.56 87 LYS A CA 1
ATOM 699 C C . LYS A 1 87 ? -14.414 -0.705 6.772 1.00 84.56 87 LYS A C 1
ATOM 701 O O . LYS A 1 87 ? -15.214 -0.199 7.553 1.00 84.56 87 LYS A O 1
ATOM 706 N N . LYS A 1 88 ? -14.408 -2.021 6.539 1.00 76.25 88 LYS A N 1
ATOM 707 C CA . LYS A 1 88 ? -15.403 -2.921 7.146 1.00 76.25 88 LYS A CA 1
ATOM 708 C C . LYS A 1 88 ? -15.078 -3.318 8.578 1.00 76.25 88 LYS A C 1
ATOM 710 O O . LYS A 1 88 ? -15.998 -3.631 9.328 1.00 76.25 88 LYS A O 1
ATOM 715 N N . GLY A 1 89 ? -13.802 -3.342 8.946 1.00 68.94 89 GLY A N 1
ATOM 716 C CA . GLY A 1 89 ? -13.382 -3.601 10.317 1.00 68.94 89 GLY A CA 1
ATOM 717 C C . GLY A 1 89 ? -13.427 -2.363 11.212 1.00 68.94 89 GLY A C 1
ATOM 718 O O . GLY A 1 89 ? -13.113 -2.481 12.392 1.00 68.94 89 GLY A O 1
ATOM 719 N N . CYS A 1 90 ? -13.810 -1.196 10.670 1.00 66.25 90 CYS A N 1
ATOM 720 C CA . CYS A 1 90 ? -13.719 0.102 11.345 1.00 66.25 90 CYS A CA 1
ATOM 721 C C . CYS A 1 90 ? -12.315 0.344 11.926 1.00 66.25 90 CYS A C 1
ATOM 723 O O . CYS A 1 90 ? -12.163 0.859 13.036 1.00 66.25 90 CYS A O 1
ATOM 725 N N . PHE A 1 91 ? -11.289 -0.079 11.185 1.00 77.12 91 PHE A N 1
ATOM 726 C CA . PHE A 1 91 ? -9.900 0.041 11.592 1.00 77.12 91 PHE A CA 1
ATOM 727 C C . PHE A 1 91 ? -9.248 1.239 10.950 1.00 77.12 91 PHE A C 1
ATOM 729 O O . PHE A 1 91 ? -9.497 1.555 9.791 1.00 77.12 91 PHE A O 1
ATOM 736 N N . TYR A 1 92 ? -8.314 1.814 11.694 1.00 83.31 92 TYR A N 1
ATOM 737 C CA . TYR A 1 92 ? -7.398 2.789 11.151 1.00 83.31 92 TYR A CA 1
ATOM 738 C C . TYR A 1 92 ? -6.041 2.150 10.912 1.00 83.31 92 TYR A C 1
ATOM 740 O O . TYR A 1 92 ? -5.504 1.462 11.787 1.00 83.31 92 TYR A O 1
ATOM 748 N N . LEU A 1 93 ? -5.454 2.422 9.749 1.00 85.56 93 LEU A N 1
ATOM 749 C CA . LEU A 1 93 ? -4.070 2.055 9.498 1.00 85.56 93 LEU A CA 1
ATOM 750 C C . LEU A 1 93 ? -3.170 2.879 10.431 1.00 85.56 93 LEU A C 1
ATOM 752 O O . LEU A 1 93 ? -3.121 4.110 10.352 1.00 85.56 93 LEU A O 1
ATOM 756 N N . VAL A 1 94 ? -2.507 2.191 11.359 1.00 88.06 94 VAL A N 1
ATOM 757 C CA . VAL A 1 94 ? -1.586 2.801 12.328 1.00 88.06 94 VAL A CA 1
ATOM 758 C C . VAL A 1 94 ? -0.255 3.150 11.670 1.00 88.06 94 VAL A C 1
ATOM 760 O O . VAL A 1 94 ? 0.181 2.454 10.754 1.00 88.06 94 VAL A O 1
ATOM 763 N N . LEU A 1 95 ? 0.433 4.166 12.202 1.00 86.94 95 LEU A N 1
ATOM 764 C CA . LEU A 1 95 ? 1.648 4.749 11.622 1.00 86.94 95 LEU A CA 1
ATOM 765 C C . LEU A 1 95 ? 2.668 3.712 11.156 1.00 86.94 95 LEU A C 1
ATOM 767 O O . LEU A 1 95 ? 3.121 3.794 10.023 1.00 86.94 95 LEU A O 1
ATOM 771 N N . LYS A 1 96 ? 2.970 2.708 11.988 1.00 90.19 96 LYS A N 1
ATOM 772 C CA . LYS A 1 96 ? 3.915 1.640 11.638 1.00 90.19 96 LYS A CA 1
ATOM 773 C C . LYS A 1 96 ? 3.549 0.956 10.314 1.00 90.19 96 LYS A C 1
ATOM 775 O O . LYS A 1 96 ? 4.403 0.794 9.454 1.00 90.19 96 LYS A O 1
ATOM 780 N N . ARG A 1 97 ? 2.279 0.577 10.136 1.00 91.31 97 ARG A N 1
ATOM 781 C CA . ARG A 1 97 ? 1.802 -0.104 8.920 1.00 91.31 97 ARG A CA 1
ATOM 782 C C . ARG A 1 97 ? 1.734 0.837 7.733 1.00 91.31 97 ARG A C 1
ATOM 784 O O . ARG A 1 97 ? 2.036 0.433 6.614 1.00 91.31 97 ARG A O 1
ATOM 791 N N . SER A 1 98 ? 1.373 2.089 7.981 1.00 91.19 98 SER A N 1
ATOM 792 C CA . SER A 1 98 ? 1.368 3.105 6.941 1.00 91.19 98 SER A CA 1
ATOM 793 C C . SER A 1 98 ? 2.785 3.401 6.438 1.00 91.19 98 SER A C 1
ATOM 795 O O . SER A 1 98 ? 2.979 3.505 5.234 1.00 91.19 98 SER A O 1
ATOM 797 N N . GLU A 1 99 ? 3.783 3.472 7.323 1.00 91.81 99 GLU A N 1
ATOM 798 C CA . GLU A 1 99 ? 5.198 3.629 6.959 1.00 91.81 99 GLU A CA 1
ATOM 799 C C . GLU A 1 99 ? 5.740 2.395 6.226 1.00 91.81 99 GLU A C 1
ATOM 801 O O . GLU A 1 99 ? 6.401 2.558 5.209 1.00 91.81 99 GLU A O 1
ATOM 806 N N . GLU A 1 100 ? 5.404 1.176 6.663 1.00 94.12 100 GLU A N 1
ATOM 807 C CA . GLU A 1 100 ? 5.780 -0.063 5.958 1.00 94.12 100 GLU A CA 1
ATOM 808 C C . GLU A 1 100 ? 5.238 -0.097 4.519 1.00 94.12 100 GLU A C 1
ATOM 810 O O . GLU A 1 100 ? 5.978 -0.385 3.577 1.00 94.12 100 GLU A O 1
ATOM 815 N N . LEU A 1 101 ? 3.954 0.225 4.331 1.00 94.31 101 LEU A N 1
ATOM 816 C CA . LEU A 1 101 ? 3.330 0.258 3.007 1.00 94.31 101 LEU A CA 1
ATOM 817 C C . LEU A 1 101 ? 3.883 1.399 2.140 1.00 94.31 101 LEU A C 1
ATOM 819 O O . LEU A 1 101 ? 4.086 1.223 0.937 1.00 94.31 101 LEU A O 1
ATOM 823 N N . TRP A 1 102 ? 4.145 2.557 2.750 1.00 93.25 102 TRP A N 1
ATOM 824 C CA . TRP A 1 102 ? 4.784 3.692 2.088 1.00 93.25 102 TRP A CA 1
ATOM 825 C C . TRP A 1 102 ? 6.175 3.328 1.585 1.00 93.25 102 TRP A C 1
ATOM 827 O O . TRP A 1 102 ? 6.494 3.553 0.418 1.00 93.25 102 TRP A O 1
ATOM 837 N N . ASP A 1 103 ? 6.991 2.734 2.455 1.00 93.19 103 ASP A N 1
ATOM 838 C CA . ASP A 1 103 ? 8.339 2.320 2.106 1.00 93.19 103 ASP A CA 1
ATOM 839 C C . ASP A 1 103 ? 8.319 1.289 0.987 1.00 93.19 103 ASP A C 1
ATOM 841 O O . ASP A 1 103 ? 9.068 1.431 0.026 1.00 93.19 103 ASP A O 1
ATOM 845 N N . LEU A 1 104 ? 7.390 0.335 1.032 1.00 94.69 104 LEU A N 1
ATOM 846 C CA . LEU A 1 104 ? 7.226 -0.667 -0.012 1.00 94.69 104 LEU A CA 1
ATOM 847 C C . LEU A 1 104 ? 6.893 -0.071 -1.391 1.00 94.69 104 LEU A C 1
ATOM 849 O O . LEU A 1 104 ? 7.522 -0.439 -2.386 1.00 94.69 104 LEU A O 1
ATOM 853 N N . LEU A 1 105 ? 5.895 0.814 -1.463 1.00 93.56 105 LEU A N 1
ATOM 854 C CA . LEU A 1 105 ? 5.322 1.264 -2.736 1.00 93.56 105 LEU A CA 1
ATOM 855 C C . LEU A 1 105 ? 5.954 2.538 -3.293 1.00 93.56 105 LEU A C 1
ATOM 857 O O . LEU A 1 105 ? 5.939 2.735 -4.508 1.00 93.56 105 LEU A O 1
ATOM 861 N N . ILE A 1 106 ? 6.480 3.406 -2.429 1.00 91.00 106 ILE A N 1
ATOM 862 C CA . ILE A 1 106 ? 6.845 4.776 -2.801 1.00 91.00 106 ILE A CA 1
ATOM 863 C C . ILE A 1 106 ? 8.357 4.990 -2.736 1.00 91.00 106 ILE A C 1
ATOM 865 O O . ILE A 1 106 ? 8.959 5.388 -3.734 1.00 91.00 106 ILE A O 1
ATOM 869 N N . THR A 1 107 ? 8.977 4.753 -1.578 1.00 89.25 107 THR A N 1
ATOM 870 C CA . THR A 1 107 ? 10.391 5.107 -1.340 1.00 89.25 107 THR A CA 1
ATOM 871 C C . THR A 1 107 ? 11.376 3.970 -1.593 1.00 89.25 107 THR A C 1
ATOM 873 O O . THR A 1 107 ? 12.571 4.238 -1.687 1.00 89.25 107 THR A O 1
ATOM 876 N N . ASN A 1 108 ? 10.920 2.727 -1.762 1.00 88.00 108 ASN A N 1
ATOM 877 C CA . ASN A 1 108 ? 11.776 1.619 -2.180 1.00 88.00 108 ASN A CA 1
ATOM 878 C C . ASN A 1 108 ? 12.417 1.917 -3.547 1.00 88.00 108 ASN A C 1
ATOM 880 O O . ASN A 1 108 ? 11.741 2.247 -4.521 1.00 88.00 108 ASN A O 1
ATOM 884 N N . GLU A 1 109 ? 13.737 1.777 -3.636 1.00 84.50 109 GLU A N 1
ATOM 885 C CA . GLU A 1 109 ? 14.503 2.005 -4.869 1.00 84.50 109 GLU A CA 1
ATOM 886 C C . GLU A 1 109 ? 14.106 1.043 -5.994 1.00 84.50 109 GLU A C 1
ATOM 888 O O . GLU A 1 109 ? 14.166 1.394 -7.169 1.00 84.50 109 GLU A O 1
ATOM 893 N N . LYS A 1 110 ? 13.638 -0.156 -5.631 1.00 84.31 110 LYS A N 1
ATOM 894 C CA . LYS A 1 110 ? 13.103 -1.159 -6.560 1.00 84.31 110 LYS A CA 1
ATOM 895 C C . LYS A 1 110 ? 11.635 -0.911 -6.912 1.00 84.31 110 LYS A C 1
ATOM 897 O O . LYS A 1 110 ? 11.065 -1.656 -7.709 1.00 84.31 110 LYS A O 1
ATOM 902 N N . ALA A 1 111 ? 10.991 0.095 -6.315 1.00 85.56 111 ALA A N 1
ATOM 903 C CA . ALA A 1 111 ? 9.619 0.425 -6.653 1.00 85.56 111 ALA A CA 1
ATOM 904 C C . ALA A 1 111 ? 9.561 1.088 -8.031 1.00 85.56 111 ALA A C 1
ATOM 906 O O . ALA A 1 111 ? 10.085 2.187 -8.234 1.00 85.56 111 ALA A O 1
ATOM 907 N N . SER A 1 112 ? 8.887 0.421 -8.969 1.00 86.44 112 SER A N 1
ATOM 908 C CA . SER A 1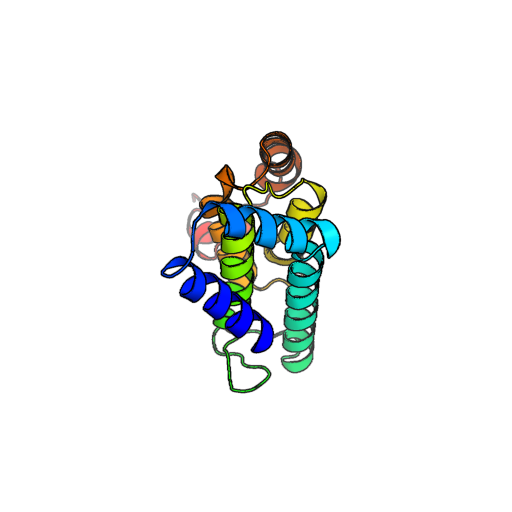 112 ? 8.646 0.958 -10.305 1.00 86.44 112 SER A CA 1
ATOM 909 C C . SER A 1 112 ? 7.750 2.200 -10.249 1.00 86.44 112 SER A C 1
ATOM 911 O O . SER A 1 112 ? 7.067 2.456 -9.256 1.00 86.44 112 SER A O 1
ATOM 913 N N . PHE A 1 113 ? 7.706 2.962 -11.343 1.00 85.62 113 PHE A N 1
ATOM 914 C CA . PHE A 1 113 ? 6.780 4.092 -11.474 1.00 85.62 113 PHE A CA 1
ATOM 915 C C . PHE A 1 113 ? 5.327 3.687 -11.166 1.00 85.62 113 PHE A C 1
ATOM 917 O O . PHE A 1 113 ? 4.643 4.374 -10.411 1.00 85.62 113 PHE A O 1
ATOM 924 N N . LEU A 1 114 ? 4.902 2.522 -11.666 1.00 87.50 114 LEU A N 1
ATOM 925 C CA . LEU A 1 114 ? 3.580 1.956 -11.406 1.00 87.50 114 LEU A CA 1
ATOM 926 C C . LEU A 1 114 ? 3.314 1.750 -9.907 1.00 87.50 114 LEU A C 1
ATOM 928 O O . LEU A 1 114 ? 2.234 2.083 -9.426 1.00 87.50 114 LEU A O 1
ATOM 932 N N . ASN A 1 115 ? 4.290 1.227 -9.153 1.00 90.38 115 ASN A N 1
ATOM 933 C CA . ASN A 1 115 ? 4.142 1.034 -7.706 1.00 90.38 115 ASN A CA 1
ATOM 934 C C . ASN A 1 115 ? 3.848 2.358 -7.004 1.00 90.38 115 ASN A C 1
ATOM 936 O O . ASN A 1 115 ? 2.942 2.429 -6.174 1.00 90.38 115 ASN A O 1
ATOM 940 N N . ARG A 1 116 ? 4.600 3.402 -7.372 1.00 90.88 116 ARG A N 1
ATOM 941 C CA . ARG A 1 116 ? 4.465 4.741 -6.797 1.00 90.88 116 ARG A CA 1
ATOM 942 C C . ARG A 1 116 ? 3.095 5.316 -7.123 1.00 90.88 116 ARG A C 1
ATOM 944 O O . ARG A 1 116 ? 2.399 5.755 -6.216 1.00 90.88 116 ARG A O 1
ATOM 951 N N . GLU A 1 117 ? 2.684 5.266 -8.389 1.00 90.12 117 GLU A N 1
ATOM 952 C CA . GLU A 1 117 ? 1.385 5.772 -8.845 1.00 90.12 117 GLU A CA 1
ATOM 953 C C . GLU A 1 117 ? 0.211 5.101 -8.115 1.00 90.12 117 GLU A C 1
ATOM 955 O O . GLU A 1 117 ? -0.655 5.792 -7.567 1.00 90.12 117 GLU A O 1
ATOM 960 N N . LEU A 1 118 ? 0.206 3.765 -8.040 1.00 91.94 118 LEU A N 1
ATOM 961 C CA . LEU A 1 118 ? -0.830 3.013 -7.329 1.00 91.94 118 LEU A CA 1
ATOM 962 C C . LEU A 1 118 ? -0.796 3.288 -5.822 1.00 91.94 118 LEU A C 1
ATOM 964 O O . LEU A 1 118 ? -1.847 3.484 -5.216 1.00 91.94 118 LEU A O 1
ATOM 968 N N . GLY A 1 119 ? 0.398 3.358 -5.228 1.00 92.62 119 GLY A N 1
ATOM 969 C CA . GLY A 1 119 ? 0.585 3.673 -3.814 1.00 92.62 119 GLY A CA 1
ATOM 970 C C . GLY A 1 119 ? 0.055 5.057 -3.443 1.00 92.62 119 GLY A C 1
ATOM 971 O O . GLY A 1 119 ? -0.741 5.173 -2.514 1.00 92.62 119 GLY A O 1
ATOM 972 N N . PHE A 1 120 ? 0.424 6.105 -4.187 1.00 91.00 120 PHE A N 1
ATOM 973 C CA . PHE A 1 120 ? -0.092 7.459 -3.954 1.00 91.00 120 PHE A CA 1
ATOM 974 C C . PHE A 1 120 ? -1.603 7.532 -4.126 1.00 91.00 120 PHE A C 1
ATOM 976 O O . PHE A 1 120 ? -2.291 8.072 -3.260 1.00 91.00 120 PHE A O 1
ATOM 983 N N . THR A 1 121 ? -2.121 6.967 -5.218 1.00 92.12 121 THR A N 1
ATOM 984 C CA . THR A 1 121 ? -3.565 6.926 -5.476 1.00 92.12 121 THR A CA 1
ATOM 985 C C . THR A 1 121 ? -4.297 6.256 -4.318 1.00 92.12 121 THR A C 1
ATOM 987 O O . THR A 1 121 ? -5.316 6.763 -3.848 1.00 92.12 121 THR A O 1
ATOM 990 N N . TRP A 1 122 ? -3.755 5.156 -3.798 1.00 94.06 122 TRP A N 1
ATOM 991 C CA . TRP A 1 122 ? -4.324 4.461 -2.653 1.00 94.06 122 TRP A CA 1
ATOM 992 C C . TRP A 1 122 ? -4.287 5.299 -1.370 1.00 94.06 122 TRP A C 1
ATOM 994 O O . TRP A 1 122 ? -5.313 5.442 -0.712 1.00 94.06 122 TRP A O 1
ATOM 1004 N N . PHE A 1 123 ? -3.154 5.927 -1.040 1.00 91.06 123 PHE A N 1
ATOM 1005 C CA . PHE A 1 123 ? -3.051 6.784 0.148 1.00 91.06 123 PHE A CA 1
ATOM 1006 C C . PHE A 1 123 ? -3.987 7.998 0.089 1.00 91.06 123 PHE A C 1
ATOM 1008 O O . PHE A 1 123 ? -4.547 8.376 1.114 1.00 91.06 123 PHE A O 1
ATOM 1015 N N . ILE A 1 124 ? -4.193 8.590 -1.093 1.00 89.00 124 ILE A N 1
ATOM 1016 C CA . ILE A 1 124 ? -5.145 9.694 -1.285 1.00 89.00 124 ILE A CA 1
ATOM 1017 C C . ILE A 1 124 ? -6.584 9.199 -1.101 1.00 89.00 124 ILE A C 1
ATOM 1019 O O . ILE A 1 124 ? -7.373 9.830 -0.403 1.00 89.00 124 ILE A O 1
ATOM 1023 N N . THR A 1 125 ? -6.932 8.064 -1.711 1.00 88.12 125 THR A N 1
ATOM 1024 C CA . THR A 1 125 ? -8.302 7.521 -1.684 1.00 88.12 125 THR A CA 1
ATOM 1025 C C . THR A 1 125 ? -8.689 6.893 -0.345 1.00 88.12 125 THR A C 1
ATOM 1027 O O . THR A 1 125 ? -9.874 6.850 -0.021 1.00 88.12 125 THR A O 1
ATOM 1030 N N . CYS A 1 126 ? -7.717 6.425 0.438 1.00 86.06 126 CYS A N 1
ATOM 1031 C CA . CYS A 1 126 ? -7.926 5.800 1.747 1.00 86.06 126 CYS A CA 1
ATOM 1032 C C . CYS A 1 126 ? -7.463 6.691 2.907 1.00 86.06 126 CYS A C 1
ATOM 1034 O O . CYS A 1 126 ? -7.258 6.191 4.010 1.00 86.06 126 CYS A O 1
ATOM 1036 N N . VAL A 1 127 ? -7.283 8.001 2.690 1.00 82.38 127 VAL A N 1
ATOM 1037 C CA . VAL A 1 127 ? -6.765 8.913 3.725 1.00 82.38 127 VAL A CA 1
ATOM 1038 C C . VAL A 1 127 ? -7.618 8.890 4.996 1.00 82.38 127 VAL A C 1
ATOM 1040 O O . VAL A 1 127 ? -7.072 8.866 6.094 1.00 82.38 127 VAL A O 1
ATOM 1043 N N . GLU A 1 128 ? -8.943 8.812 4.857 1.00 85.12 128 GLU A N 1
ATOM 1044 C CA . GLU A 1 128 ? -9.887 8.744 5.981 1.00 85.12 128 GLU A CA 1
ATOM 1045 C C . GLU A 1 128 ? -9.760 7.440 6.786 1.00 85.12 128 GLU A C 1
ATOM 1047 O O . GLU A 1 128 ? -10.044 7.427 7.981 1.00 85.12 128 GLU A O 1
ATOM 1052 N N . ASP A 1 129 ? -9.259 6.372 6.158 1.00 83.31 129 ASP A N 1
ATOM 1053 C CA . ASP A 1 129 ? -9.003 5.068 6.778 1.00 83.31 129 ASP A CA 1
ATOM 1054 C C . ASP A 1 129 ? -7.610 4.997 7.448 1.00 83.31 129 ASP A C 1
ATOM 1056 O O . ASP A 1 129 ? -7.253 4.002 8.085 1.00 83.31 129 ASP A O 1
ATOM 1060 N N . VAL A 1 130 ? -6.786 6.044 7.332 1.00 81.44 130 VAL A N 1
ATOM 1061 C CA . VAL A 1 130 ? -5.507 6.179 8.048 1.00 81.44 130 VAL A CA 1
ATOM 1062 C C . VAL A 1 130 ? -5.746 6.958 9.337 1.00 81.44 130 VAL A C 1
ATOM 1064 O O . VAL A 1 130 ? -6.436 7.974 9.338 1.00 81.44 130 VAL A O 1
ATOM 1067 N N . ASN A 1 131 ? -5.159 6.525 10.456 1.00 86.25 131 ASN A N 1
ATOM 1068 C CA . ASN A 1 131 ? -5.322 7.239 11.726 1.00 86.25 131 ASN A CA 1
ATOM 1069 C C . ASN A 1 131 ? -4.812 8.693 11.612 1.00 86.25 131 ASN A C 1
ATOM 1071 O O . ASN A 1 131 ? -3.751 8.922 11.036 1.00 86.25 131 ASN A O 1
ATOM 1075 N N . ARG A 1 132 ? -5.516 9.667 12.204 1.00 84.69 132 ARG A N 1
ATOM 1076 C CA . ARG A 1 132 ? -5.196 11.103 12.080 1.00 84.69 132 ARG A CA 1
ATOM 1077 C C . ARG A 1 132 ? -3.751 11.461 12.443 1.00 84.69 132 ARG A C 1
ATOM 1079 O O . ARG A 1 132 ? -3.107 12.186 11.690 1.00 84.69 132 ARG A O 1
ATOM 1086 N N . ASP A 1 133 ? -3.216 10.928 13.538 1.00 87.06 133 ASP A N 1
ATOM 1087 C CA . ASP A 1 133 ? -1.825 11.190 13.938 1.00 87.06 133 ASP A CA 1
ATOM 1088 C C . ASP A 1 133 ? -0.844 10.579 12.933 1.00 87.06 133 ASP A C 1
ATOM 1090 O O . ASP A 1 133 ? 0.216 11.134 12.645 1.00 87.06 133 ASP A O 1
ATOM 1094 N N . SER A 1 134 ? -1.232 9.449 12.339 1.00 86.06 134 SER A N 1
ATOM 1095 C CA . SER A 1 134 ? -0.459 8.788 11.289 1.00 86.06 134 SER A CA 1
ATOM 1096 C C . SER A 1 134 ? -0.494 9.572 9.974 1.00 86.06 134 SER A C 1
ATOM 1098 O O . SER A 1 134 ? 0.532 9.655 9.306 1.00 86.06 134 SER A O 1
ATOM 1100 N N . GLN A 1 135 ? -1.625 10.198 9.623 1.00 86.94 135 GLN A N 1
ATOM 1101 C CA . GLN A 1 135 ? -1.727 11.104 8.470 1.00 86.94 135 GLN A CA 1
ATOM 1102 C C . GLN A 1 135 ? -0.770 12.293 8.625 1.00 86.94 135 GLN A C 1
ATOM 1104 O O . GLN A 1 135 ? 0.007 12.578 7.714 1.00 86.94 135 GLN A O 1
ATO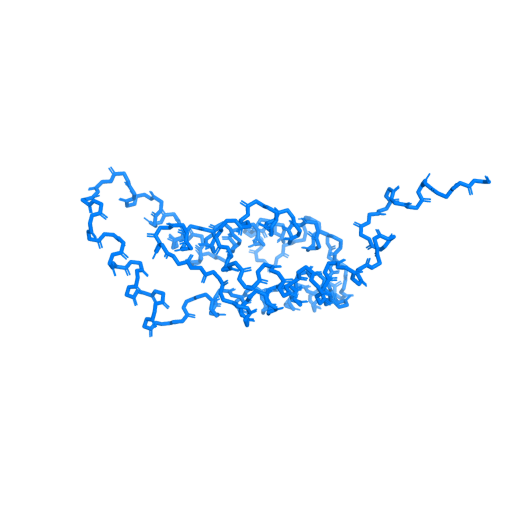M 1109 N N . ILE A 1 136 ? -0.794 12.954 9.790 1.00 86.19 136 ILE A N 1
ATOM 1110 C CA . ILE A 1 136 ? 0.077 14.101 10.092 1.00 86.19 136 ILE A CA 1
ATOM 1111 C C . ILE A 1 136 ? 1.545 13.673 10.020 1.00 86.19 136 ILE A C 1
ATOM 1113 O O . ILE A 1 136 ? 2.331 14.287 9.302 1.00 86.19 136 ILE A O 1
ATOM 1117 N N . ALA A 1 137 ? 1.907 12.575 10.685 1.00 88.06 137 ALA A N 1
ATOM 1118 C CA . ALA A 1 137 ? 3.278 12.080 10.685 1.00 88.06 137 ALA A CA 1
ATOM 1119 C C . ALA A 1 137 ? 3.767 11.683 9.281 1.00 88.06 137 ALA A C 1
ATOM 1121 O O . ALA A 1 137 ? 4.907 11.987 8.929 1.00 88.06 137 ALA A O 1
ATOM 1122 N N . LEU A 1 138 ? 2.929 11.041 8.458 1.00 86.19 138 LEU A N 1
ATOM 1123 C CA . LEU A 1 138 ? 3.266 10.748 7.061 1.00 86.19 138 LEU A CA 1
ATOM 1124 C C . LEU A 1 138 ? 3.463 12.028 6.250 1.00 86.19 138 LEU A C 1
ATOM 1126 O O . LEU A 1 138 ? 4.420 12.122 5.478 1.00 86.19 138 LEU A O 1
ATOM 1130 N N . PHE A 1 139 ? 2.594 13.020 6.437 1.00 84.56 139 PHE A N 1
ATOM 1131 C CA . PHE A 1 139 ? 2.724 14.297 5.753 1.00 84.56 139 PHE A CA 1
ATOM 1132 C C . PHE A 1 139 ? 4.047 14.984 6.109 1.00 84.56 139 PHE A C 1
ATOM 1134 O O . PHE A 1 139 ? 4.845 15.300 5.227 1.00 84.56 139 PHE A O 1
ATOM 1141 N N . GLU A 1 140 ? 4.324 15.143 7.402 1.00 86.56 140 GLU A N 1
ATOM 1142 C CA . GLU A 1 140 ? 5.519 15.824 7.900 1.00 86.56 140 GLU A CA 1
ATOM 1143 C C . GLU A 1 140 ? 6.813 15.080 7.565 1.00 86.56 140 GLU A C 1
ATOM 1145 O O . GLU A 1 140 ? 7.811 15.706 7.206 1.00 86.56 140 GLU A O 1
ATOM 1150 N N . LYS A 1 141 ? 6.833 13.749 7.683 1.00 85.62 141 LYS A N 1
ATOM 1151 C CA . LYS A 1 141 ? 8.066 12.970 7.515 1.00 85.62 141 LYS A CA 1
ATOM 1152 C C . LYS A 1 141 ? 8.338 12.559 6.079 1.00 85.62 141 LYS A C 1
ATOM 1154 O O . LYS A 1 141 ? 9.507 12.392 5.737 1.00 85.62 141 LYS A O 1
ATOM 1159 N N . ARG A 1 142 ? 7.295 12.325 5.280 1.00 84.12 142 ARG A N 1
ATOM 1160 C CA . ARG A 1 142 ? 7.419 11.699 3.959 1.00 84.12 142 ARG A CA 1
ATOM 1161 C C . ARG A 1 142 ? 6.991 12.646 2.849 1.00 84.12 142 ARG A C 1
ATOM 1163 O O . ARG A 1 142 ? 7.823 12.979 2.013 1.00 84.12 142 ARG A O 1
ATOM 1170 N N . ILE A 1 143 ? 5.742 13.115 2.858 1.00 83.06 143 ILE A N 1
ATOM 1171 C CA . ILE A 1 143 ? 5.194 13.931 1.758 1.00 83.06 143 ILE A CA 1
ATOM 1172 C C . ILE A 1 143 ? 5.935 15.265 1.636 1.00 83.06 143 ILE A C 1
ATOM 1174 O O . ILE A 1 143 ? 6.338 15.638 0.540 1.00 83.06 143 ILE A O 1
ATOM 1178 N N . SER A 1 144 ? 6.175 15.956 2.753 1.00 81.75 144 SER A N 1
ATOM 1179 C CA . SER A 1 144 ? 6.848 17.264 2.763 1.00 81.75 144 SER A CA 1
ATOM 1180 C C . SER A 1 144 ? 8.295 17.219 2.247 1.00 81.75 144 SER A C 1
ATOM 1182 O O . SER A 1 144 ? 8.833 18.238 1.821 1.00 81.75 144 SER A O 1
ATOM 1184 N N . LYS A 1 145 ? 8.926 16.038 2.292 1.00 81.69 145 LYS A N 1
ATOM 1185 C CA . LYS A 1 145 ? 10.326 15.804 1.906 1.00 81.69 145 LYS A CA 1
ATOM 1186 C C . LYS A 1 145 ? 10.456 15.109 0.558 1.00 81.69 145 LYS A C 1
ATOM 1188 O O . LYS A 1 145 ? 11.566 14.757 0.160 1.00 81.69 145 LYS A O 1
ATOM 1193 N N . LEU A 1 146 ? 9.337 14.843 -0.110 1.00 79.19 146 LEU A N 1
ATOM 1194 C CA . LEU A 1 146 ? 9.342 14.074 -1.335 1.00 79.19 146 LEU A CA 1
ATOM 1195 C C . LEU A 1 146 ? 9.750 14.956 -2.504 1.00 79.19 146 LEU A C 1
ATOM 1197 O O . LEU A 1 146 ? 9.148 15.999 -2.755 1.00 79.19 146 LEU A O 1
ATOM 1201 N N . ASP A 1 147 ? 10.766 14.512 -3.235 1.00 72.00 147 ASP A N 1
ATOM 1202 C CA . ASP A 1 147 ? 11.160 15.168 -4.470 1.00 72.00 147 ASP A CA 1
ATOM 1203 C C . ASP A 1 147 ? 10.123 14.856 -5.558 1.00 72.00 147 ASP A C 1
ATOM 1205 O O . ASP A 1 147 ? 10.158 13.807 -6.210 1.00 72.00 147 ASP A O 1
ATOM 1209 N N . LEU A 1 148 ? 9.164 15.774 -5.711 1.00 64.06 148 LEU A N 1
ATOM 1210 C CA . LEU A 1 148 ? 8.036 15.676 -6.640 1.00 64.06 148 LEU A CA 1
ATOM 1211 C C . LEU A 1 148 ? 8.487 15.494 -8.102 1.00 64.06 148 LEU A C 1
ATOM 1213 O O . LEU A 1 148 ? 7.719 14.988 -8.921 1.00 64.06 148 LEU A O 1
ATOM 1217 N N . ILE A 1 149 ? 9.731 15.855 -8.436 1.00 58.16 149 ILE A N 1
ATOM 1218 C C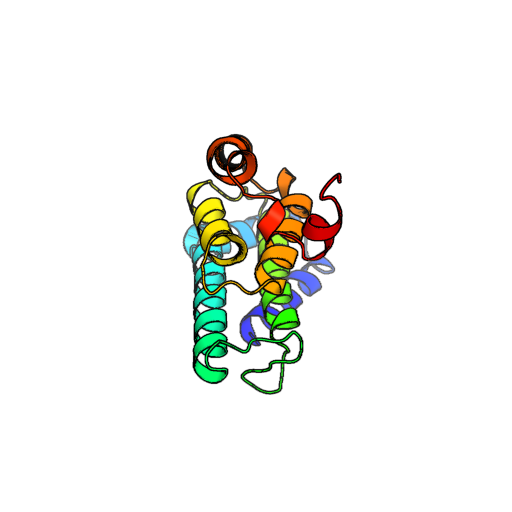A . ILE A 1 149 ? 10.298 15.713 -9.784 1.00 58.16 149 ILE A CA 1
ATOM 1219 C C . ILE A 1 149 ? 10.460 14.231 -10.157 1.00 58.16 149 ILE A C 1
ATOM 1221 O O . ILE A 1 149 ? 10.276 13.859 -11.313 1.00 58.16 149 ILE A O 1
ATOM 1225 N N . ASN A 1 150 ? 10.699 13.359 -9.174 1.00 57.19 150 ASN A N 1
ATOM 1226 C CA . ASN A 1 150 ? 10.866 11.917 -9.383 1.00 57.19 150 ASN A CA 1
ATOM 1227 C C . ASN A 1 150 ? 9.542 11.133 -9.325 1.00 57.19 150 ASN A C 1
ATOM 1229 O O . ASN A 1 150 ? 9.549 9.898 -9.333 1.00 57.19 150 ASN A O 1
ATOM 1233 N N . LEU A 1 151 ? 8.405 11.833 -9.238 1.00 56.69 151 LEU A N 1
ATOM 1234 C CA . LEU A 1 151 ? 7.073 11.231 -9.124 1.00 56.69 151 LEU A CA 1
ATOM 1235 C C . LEU A 1 151 ? 6.291 11.180 -10.427 1.00 56.69 151 LEU A C 1
ATOM 1237 O O . LEU A 1 151 ? 5.295 10.468 -10.496 1.00 56.69 151 LEU A O 1
ATOM 1241 N N . SER A 1 152 ? 6.696 11.926 -11.454 1.00 51.31 152 SER A N 1
ATOM 1242 C CA . SER A 1 152 ? 6.009 11.918 -12.742 1.00 51.31 152 SER A CA 1
ATOM 1243 C C . SER A 1 152 ? 6.964 12.252 -13.884 1.00 51.31 152 SER A C 1
ATOM 1245 O O . SER A 1 152 ? 7.616 13.294 -13.827 1.00 51.31 152 SER A O 1
ATOM 1247 N N . PRO A 1 153 ? 6.959 11.484 -14.992 1.00 54.09 153 PRO A N 1
ATOM 1248 C CA . PRO A 1 153 ? 7.616 11.892 -16.235 1.00 54.09 153 PRO A CA 1
ATOM 1249 C C . PRO A 1 153 ? 7.111 13.249 -16.754 1.00 54.09 153 PRO A C 1
ATOM 1251 O O . PRO A 1 153 ? 7.822 13.938 -17.479 1.00 54.09 153 PRO A O 1
ATOM 1254 N N . LYS A 1 154 ? 5.888 13.658 -16.371 1.00 52.59 154 LYS A N 1
ATOM 1255 C CA . LYS A 1 154 ? 5.304 14.962 -16.720 1.00 52.59 154 LYS A CA 1
ATOM 1256 C C . LYS A 1 154 ? 5.814 16.108 -15.839 1.00 52.59 154 LYS A C 1
ATOM 1258 O O . LYS A 1 154 ? 5.735 17.253 -16.270 1.00 52.59 154 LYS A O 1
ATOM 1263 N N . GLY A 1 155 ? 6.359 15.829 -14.651 1.00 44.66 155 GLY A N 1
ATOM 1264 C CA . GLY A 1 155 ? 6.958 16.845 -13.773 1.00 44.66 155 GLY A CA 1
ATOM 1265 C C . GLY A 1 155 ? 8.182 17.514 -14.408 1.00 44.66 155 GLY A C 1
ATOM 1266 O O . GLY A 1 155 ? 8.390 18.715 -14.258 1.00 44.66 155 GLY A O 1
ATOM 1267 N N . SER A 1 156 ? 8.919 16.764 -15.229 1.00 43.69 156 SER A N 1
ATOM 1268 C CA . SER A 1 156 ? 10.066 17.242 -16.009 1.00 43.69 156 SER A CA 1
ATOM 1269 C C . SER A 1 156 ? 9.714 18.282 -17.082 1.00 43.69 156 SER A C 1
ATOM 1271 O O . SER A 1 156 ? 10.596 19.021 -17.513 1.00 43.69 156 SER A O 1
ATOM 1273 N N . ASN A 1 157 ? 8.443 18.371 -17.501 1.00 42.53 157 ASN A N 1
ATOM 1274 C CA . ASN A 1 157 ? 7.985 19.308 -18.537 1.00 42.53 157 ASN A CA 1
ATOM 1275 C C . ASN A 1 157 ? 7.637 20.706 -17.997 1.00 42.53 157 ASN A C 1
ATOM 1277 O O . ASN A 1 157 ? 7.321 21.591 -18.786 1.00 42.53 157 ASN A O 1
ATOM 1281 N N . TYR A 1 158 ? 7.709 20.927 -16.680 1.00 45.62 158 TYR A N 1
ATOM 1282 C CA . TYR A 1 158 ? 7.481 22.237 -16.053 1.00 45.62 158 TYR A CA 1
ATOM 1283 C C . TYR A 1 158 ? 8.780 22.936 -15.630 1.00 45.62 158 TYR A C 1
ATOM 1285 O O . TYR A 1 158 ? 8.764 23.806 -14.759 1.00 45.62 158 TYR A O 1
ATOM 1293 N N . ARG A 1 159 ? 9.919 22.593 -16.250 1.00 42.19 159 ARG A N 1
ATOM 1294 C CA . ARG A 1 159 ? 11.107 23.451 -16.180 1.00 42.19 159 ARG A CA 1
ATOM 1295 C C . ARG A 1 159 ? 10.782 24.765 -16.891 1.00 42.19 159 ARG A C 1
ATOM 1297 O O . ARG A 1 159 ? 10.729 24.810 -18.115 1.00 42.19 159 ARG A O 1
ATOM 1304 N N . LEU A 1 160 ? 10.508 25.805 -16.105 1.00 41.03 160 LEU A N 1
ATOM 1305 C CA . LEU A 1 160 ? 10.484 27.183 -16.581 1.00 41.03 160 LEU A CA 1
ATOM 1306 C C . LEU A 1 160 ? 11.865 27.485 -17.180 1.00 41.03 160 LEU A C 1
ATOM 1308 O O . LEU A 1 160 ? 12.874 27.358 -16.483 1.00 41.03 160 LEU A O 1
ATOM 1312 N N . ASN A 1 161 ? 11.877 27.799 -18.478 1.00 37.59 161 ASN A N 1
ATOM 1313 C CA . ASN A 1 161 ? 12.994 28.472 -19.141 1.00 37.59 161 ASN A CA 1
ATOM 1314 C C . ASN A 1 161 ? 13.247 29.837 -18.499 1.00 37.59 161 ASN A C 1
ATOM 1316 O O . ASN A 1 161 ? 12.243 30.503 -18.152 1.00 37.59 161 ASN A O 1
#

pLDDT: mean 79.92, std 13.98, range [37.59, 95.19]

Radius of gyration: 17.03 Å; chains: 1; bounding box: 43×46×36 Å